Protein AF-A0A075WZA1-F1 (afdb_monomer_lite)

Foldseek 3Di:
DDDQPLLVLLVVLVVCVVVVNVVSNVVSVVVCVVCVVVSVVPDDPVCVVVSVVSVVVSVVSVVVVVVVVVVVVVVVVVVVVVVVD

Sequence (85 aa):
MSISKLKERLIEIELAIKNQDLDKALTIYEEIDQNFEKYVKNIKQEELKSVLNLVEFLEKLLKEKQAELIESKKFLNLKKAYTRF

Structure (mmCIF, N/CA/C/O backbone):
data_AF-A0A075WZA1-F1
#
_entry.id   AF-A0A075WZA1-F1
#
loop_
_atom_site.group_PDB
_atom_site.id
_atom_site.type_symbol
_atom_site.label_atom_id
_atom_site.label_alt_id
_atom_site.label_comp_id
_atom_site.label_asym_id
_atom_site.label_entity_id
_atom_site.label_seq_id
_atom_site.pdbx_PDB_ins_code
_atom_site.Cartn_x
_atom_site.Cartn_y
_atom_site.Cartn_z
_atom_site.occupancy
_atom_site.B_iso_or_equiv
_atom_site.auth_seq_id
_atom_site.auth_comp_id
_atom_site.auth_asym_id
_atom_site.auth_atom_id
_atom_site.pdbx_PDB_model_num
ATOM 1 N N . MET A 1 1 ? -6.494 -3.363 23.332 1.00 36.09 1 MET A N 1
ATOM 2 C CA . MET A 1 1 ? -6.133 -2.113 22.628 1.00 36.09 1 MET A CA 1
ATOM 3 C C . MET A 1 1 ? -6.902 -2.095 21.318 1.00 36.09 1 MET A C 1
ATOM 5 O O . MET A 1 1 ? -6.771 -3.051 20.573 1.00 36.09 1 MET A O 1
ATOM 9 N N . SER A 1 2 ? -7.754 -1.096 21.079 1.00 38.12 2 SER A N 1
ATOM 10 C CA . SER A 1 2 ? -8.492 -0.972 19.813 1.00 38.12 2 SER A CA 1
ATOM 11 C C . SER A 1 2 ? -7.613 -0.211 18.833 1.00 38.12 2 SER A C 1
ATOM 13 O O . SER A 1 2 ? -7.601 1.015 18.871 1.00 38.12 2 SER A O 1
ATOM 15 N N . ILE A 1 3 ? -6.839 -0.926 18.021 1.00 52.34 3 ILE A N 1
ATOM 16 C CA . ILE A 1 3 ? -6.129 -0.321 16.895 1.00 52.34 3 ILE A CA 1
ATOM 17 C C . ILE A 1 3 ? -7.193 0.164 15.904 1.00 52.34 3 ILE A C 1
ATOM 19 O O . ILE A 1 3 ? -8.117 -0.580 15.575 1.00 52.34 3 ILE A O 1
ATOM 23 N N . SER A 1 4 ? -7.117 1.425 15.468 1.00 65.44 4 SER A N 1
ATOM 24 C CA . SER A 1 4 ? -7.984 1.911 14.394 1.00 65.44 4 SER A CA 1
ATOM 25 C C . SER A 1 4 ? -7.904 0.989 13.179 1.00 65.44 4 SER A C 1
ATOM 27 O O . SER A 1 4 ? -6.824 0.707 12.655 1.00 65.44 4 SER A O 1
ATOM 29 N N . LYS A 1 5 ? -9.073 0.578 12.686 1.00 77.06 5 LYS A N 1
ATOM 30 C CA . LYS A 1 5 ? -9.223 -0.284 11.509 1.00 77.06 5 LYS A CA 1
ATOM 31 C C . LYS A 1 5 ? -8.550 0.307 10.261 1.00 77.06 5 LYS A C 1
ATOM 33 O O . LYS A 1 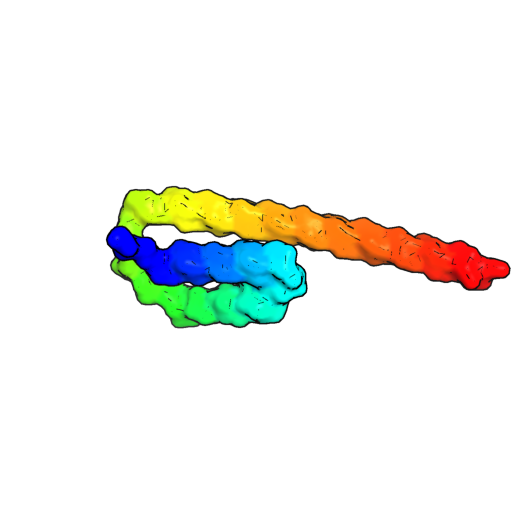5 ? -8.191 -0.442 9.366 1.00 77.06 5 LYS A O 1
ATOM 38 N N . LEU A 1 6 ? -8.344 1.630 10.202 1.00 79.50 6 LEU A N 1
ATOM 39 C CA . LEU A 1 6 ? -7.573 2.273 9.130 1.00 79.50 6 LEU A CA 1
ATOM 40 C C . LEU A 1 6 ? -6.070 2.010 9.272 1.00 79.50 6 LEU A C 1
ATOM 42 O O . LEU A 1 6 ? -5.392 1.729 8.290 1.00 79.50 6 LEU A O 1
ATOM 46 N N . LYS A 1 7 ? -5.548 2.085 10.499 1.00 80.69 7 LYS A N 1
ATOM 47 C CA . LYS A 1 7 ? -4.130 1.858 10.786 1.00 80.69 7 LYS A CA 1
ATOM 48 C C . LYS A 1 7 ? -3.717 0.428 10.436 1.00 80.69 7 LYS A C 1
ATOM 50 O O . LYS A 1 7 ? -2.660 0.243 9.848 1.00 80.69 7 LYS A O 1
ATOM 55 N N . GLU A 1 8 ? -4.560 -0.558 10.742 1.00 84.81 8 GLU A N 1
ATOM 56 C CA . GLU A 1 8 ? -4.353 -1.952 10.317 1.00 84.81 8 GLU A CA 1
ATOM 57 C C . GLU A 1 8 ? -4.247 -2.072 8.796 1.00 84.81 8 GLU A C 1
ATOM 59 O O . GLU A 1 8 ? -3.266 -2.618 8.298 1.00 84.81 8 GLU A O 1
ATOM 64 N N . ARG A 1 9 ? -5.190 -1.487 8.049 1.00 85.62 9 ARG A N 1
ATOM 65 C CA . ARG A 1 9 ? -5.157 -1.529 6.580 1.00 85.62 9 ARG A CA 1
ATOM 66 C C . ARG A 1 9 ? -3.930 -0.837 5.987 1.00 85.62 9 ARG A C 1
ATOM 68 O O . ARG A 1 9 ? -3.351 -1.339 5.033 1.00 85.62 9 ARG A O 1
ATOM 75 N N . LEU A 1 10 ? -3.481 0.273 6.575 1.00 85.69 10 LEU A N 1
ATOM 76 C CA . LEU A 1 10 ? -2.247 0.943 6.148 1.00 85.69 10 LEU A CA 1
ATOM 77 C C . LEU A 1 10 ? -0.998 0.079 6.390 1.00 85.69 10 LEU A C 1
ATOM 79 O O . LEU A 1 10 ? -0.094 0.070 5.559 1.00 85.69 10 LEU A O 1
ATOM 83 N N . ILE A 1 11 ? -0.958 -0.683 7.485 1.00 87.31 11 ILE A N 1
ATOM 84 C CA . ILE A 1 11 ? 0.123 -1.645 7.748 1.00 87.31 11 ILE A CA 1
ATOM 85 C C . ILE A 1 11 ? 0.069 -2.810 6.748 1.00 87.31 11 ILE A C 1
ATOM 87 O O . ILE A 1 11 ? 1.110 -3.269 6.280 1.00 87.31 11 ILE A O 1
ATOM 91 N N . GLU A 1 12 ? -1.126 -3.279 6.376 1.00 88.88 12 GLU A N 1
ATOM 92 C CA . GLU A 1 12 ? -1.279 -4.297 5.327 1.00 88.88 12 GLU A CA 1
ATOM 93 C C . GLU A 1 12 ? -0.743 -3.804 3.974 1.00 88.88 12 GLU A C 1
ATOM 95 O O . GLU A 1 12 ? -0.058 -4.561 3.285 1.00 88.88 12 GLU A O 1
ATOM 100 N N . ILE A 1 13 ? -0.983 -2.534 3.625 1.00 88.56 13 ILE A N 1
ATOM 101 C CA . ILE A 1 13 ? -0.404 -1.896 2.432 1.00 88.56 13 ILE A CA 1
ATOM 102 C C . ILE A 1 13 ? 1.126 -1.856 2.530 1.00 88.56 13 ILE A C 1
ATOM 104 O O . ILE A 1 13 ? 1.811 -2.212 1.572 1.00 88.56 13 ILE A O 1
ATOM 108 N N . GLU A 1 14 ? 1.680 -1.477 3.686 1.00 88.19 14 GLU A N 1
ATOM 109 C CA . GLU A 1 14 ? 3.133 -1.456 3.905 1.00 88.19 14 GLU A CA 1
ATOM 110 C C . GLU A 1 14 ? 3.761 -2.837 3.672 1.00 88.19 14 GLU A C 1
ATOM 112 O O . GLU A 1 14 ? 4.768 -2.966 2.969 1.00 88.19 14 GLU A O 1
ATOM 117 N N . LEU A 1 15 ? 3.149 -3.880 4.237 1.00 89.88 15 LEU A N 1
ATOM 118 C CA . LEU A 1 15 ? 3.583 -5.264 4.066 1.00 89.88 15 LEU A CA 1
ATOM 119 C C . LEU A 1 15 ? 3.478 -5.719 2.609 1.00 89.88 15 LEU A C 1
ATOM 121 O O . LEU A 1 15 ? 4.397 -6.365 2.106 1.00 89.88 15 LEU A O 1
ATOM 125 N N . ALA A 1 16 ? 2.390 -5.371 1.922 1.00 88.62 16 ALA A N 1
ATOM 126 C CA . ALA A 1 16 ? 2.190 -5.707 0.517 1.00 88.62 16 ALA A CA 1
ATOM 127 C C . ALA A 1 16 ? 3.269 -5.066 -0.377 1.00 88.62 16 ALA A C 1
ATOM 129 O O . ALA A 1 16 ? 3.913 -5.766 -1.158 1.00 88.62 16 ALA A O 1
ATOM 130 N N . ILE A 1 17 ? 3.574 -3.777 -0.178 1.00 85.88 17 ILE A N 1
ATOM 131 C CA . ILE A 1 17 ? 4.638 -3.076 -0.918 1.00 85.88 17 ILE A CA 1
ATOM 132 C C . ILE A 1 17 ? 6.013 -3.694 -0.632 1.00 85.88 17 ILE A C 1
ATOM 134 O O . ILE A 1 17 ? 6.800 -3.903 -1.559 1.00 85.88 17 ILE A O 1
ATOM 138 N N . LYS A 1 18 ? 6.315 -4.027 0.631 1.00 85.38 18 LYS A N 1
ATOM 139 C CA . LYS A 1 18 ? 7.575 -4.699 1.002 1.00 85.38 18 LYS A CA 1
ATOM 140 C C . LYS A 1 18 ? 7.733 -6.061 0.326 1.00 85.38 18 LYS A C 1
ATOM 142 O O . LYS A 1 18 ? 8.838 -6.397 -0.092 1.00 85.38 18 LYS A O 1
ATOM 147 N N . ASN A 1 19 ? 6.638 -6.799 0.170 1.00 87.69 19 ASN A N 1
ATOM 148 C CA . ASN A 1 19 ? 6.607 -8.093 -0.511 1.00 87.69 19 ASN A CA 1
ATOM 149 C C . ASN A 1 19 ? 6.525 -7.985 -2.044 1.00 87.69 19 ASN A C 1
ATOM 151 O O . ASN A 1 19 ? 6.408 -9.010 -2.706 1.00 87.69 19 ASN A O 1
ATOM 155 N N . GLN A 1 20 ? 6.599 -6.771 -2.608 1.00 82.94 20 GLN A N 1
ATOM 156 C CA . GLN A 1 20 ? 6.426 -6.491 -4.041 1.00 82.94 20 GLN A CA 1
ATOM 157 C C . GLN A 1 20 ? 5.049 -6.893 -4.603 1.00 82.94 20 GLN A C 1
ATOM 159 O O . GLN A 1 20 ? 4.871 -6.963 -5.817 1.00 82.94 20 GLN A O 1
ATOM 164 N N . ASP A 1 21 ? 4.061 -7.101 -3.734 1.00 88.38 21 ASP A N 1
ATOM 165 C CA . ASP A 1 21 ? 2.684 -7.425 -4.100 1.00 88.38 21 ASP A CA 1
ATOM 166 C C . ASP A 1 21 ? 1.874 -6.126 -4.243 1.00 88.38 21 ASP A C 1
ATOM 168 O O . ASP A 1 21 ? 1.123 -5.708 -3.357 1.00 88.38 21 ASP A O 1
ATOM 172 N N . LEU A 1 22 ? 2.118 -5.420 -5.351 1.00 84.38 22 LEU A N 1
ATOM 173 C CA . LEU A 1 22 ? 1.508 -4.115 -5.613 1.00 84.38 22 LEU A CA 1
ATOM 174 C C . LEU A 1 22 ? 0.010 -4.218 -5.921 1.00 84.38 22 LEU A C 1
ATOM 176 O O . LEU A 1 22 ? -0.730 -3.307 -5.559 1.00 84.38 22 LEU A O 1
ATOM 180 N N . ASP A 1 23 ? -0.447 -5.318 -6.523 1.00 86.12 23 ASP A N 1
ATOM 181 C CA . ASP A 1 23 ? -1.871 -5.556 -6.795 1.00 86.12 23 ASP A CA 1
ATOM 182 C C . ASP A 1 23 ? -2.673 -5.647 -5.492 1.00 86.12 23 ASP A C 1
ATOM 184 O O . ASP A 1 23 ? -3.725 -5.017 -5.338 1.00 86.12 23 ASP A O 1
ATOM 188 N N . LYS A 1 24 ? -2.139 -6.368 -4.499 1.00 88.06 24 LYS A N 1
ATOM 189 C CA . LYS A 1 24 ? -2.747 -6.433 -3.170 1.00 88.06 24 LYS A CA 1
ATOM 190 C C . LYS A 1 24 ? -2.732 -5.076 -2.471 1.00 88.06 24 LYS A C 1
ATOM 192 O O . LYS A 1 24 ? -3.734 -4.698 -1.866 1.00 88.06 24 LYS A O 1
ATOM 197 N N . ALA A 1 25 ? -1.628 -4.334 -2.565 1.00 87.56 25 ALA A N 1
ATOM 198 C CA . ALA A 1 25 ? -1.536 -2.986 -2.003 1.00 87.56 25 ALA A CA 1
ATOM 199 C C . ALA A 1 25 ? -2.590 -2.041 -2.612 1.00 87.56 25 ALA A C 1
ATOM 201 O O . ALA A 1 25 ? -3.242 -1.298 -1.878 1.00 87.56 25 ALA A O 1
ATOM 202 N N . LEU A 1 26 ? -2.790 -2.112 -3.933 1.00 86.81 26 LEU A N 1
ATOM 203 C CA . LEU A 1 26 ? -3.786 -1.325 -4.659 1.00 86.81 26 LEU A CA 1
ATOM 204 C C . LEU A 1 26 ? -5.210 -1.688 -4.228 1.00 86.81 26 LEU A C 1
ATOM 206 O O . LEU A 1 26 ? -5.994 -0.805 -3.903 1.00 86.81 26 LEU A O 1
ATOM 210 N N . THR A 1 27 ? -5.510 -2.985 -4.140 1.00 90.00 27 THR A N 1
ATOM 211 C CA . THR A 1 27 ? -6.832 -3.475 -3.722 1.00 90.00 27 THR A CA 1
ATOM 212 C C . THR A 1 27 ? -7.196 -2.951 -2.331 1.00 90.00 27 THR A C 1
ATOM 214 O O . THR A 1 27 ? -8.296 -2.452 -2.110 1.00 90.00 27 THR A O 1
ATOM 217 N N . ILE A 1 28 ? -6.254 -3.008 -1.384 1.00 88.19 28 ILE A N 1
ATOM 218 C CA . ILE A 1 28 ? -6.485 -2.505 -0.024 1.00 88.19 28 ILE A CA 1
ATOM 219 C C . ILE A 1 28 ? -6.671 -0.982 -0.033 1.00 88.19 28 ILE A C 1
ATOM 221 O O . ILE A 1 28 ? -7.514 -0.464 0.696 1.00 88.19 28 ILE A O 1
ATOM 225 N N . TYR A 1 29 ? -5.911 -0.256 -0.855 1.00 86.56 29 TYR A N 1
ATOM 226 C CA . TYR A 1 29 ? -6.080 1.187 -1.003 1.00 86.56 29 TYR A CA 1
ATOM 227 C C . TYR A 1 29 ? -7.473 1.549 -1.540 1.00 86.56 29 TYR A C 1
ATOM 229 O O . TYR A 1 29 ? -8.136 2.415 -0.973 1.00 86.56 29 TYR A O 1
ATOM 237 N N . GLU A 1 30 ? -7.954 0.850 -2.567 1.00 88.25 30 GLU A N 1
ATOM 238 C CA . GLU A 1 30 ? -9.300 1.046 -3.116 1.00 88.25 30 GLU A CA 1
ATOM 239 C C . GLU A 1 30 ? -10.393 0.731 -2.083 1.00 88.25 30 GLU A C 1
ATOM 241 O O . GLU A 1 30 ? -11.363 1.479 -1.955 1.00 88.25 30 GLU A O 1
ATOM 246 N N . GLU A 1 31 ? -10.225 -0.327 -1.282 1.00 87.81 31 GLU A N 1
ATOM 247 C CA . GLU A 1 31 ? -11.138 -0.641 -0.174 1.00 87.81 31 GLU A CA 1
ATOM 248 C C . GLU A 1 31 ? -11.187 0.475 0.882 1.00 87.81 31 GLU A C 1
ATOM 250 O O . GLU A 1 31 ? -12.259 0.759 1.440 1.00 87.81 31 GLU A O 1
ATOM 255 N N . ILE A 1 32 ? -10.035 1.094 1.175 1.00 86.44 32 ILE A N 1
ATOM 256 C CA . ILE A 1 32 ? -9.937 2.243 2.080 1.00 86.44 32 ILE A CA 1
ATOM 257 C C . ILE A 1 32 ? -10.670 3.440 1.486 1.00 86.44 32 ILE A C 1
ATOM 259 O O . ILE A 1 32 ? -11.468 4.049 2.197 1.00 86.44 32 ILE A O 1
ATOM 263 N N . ASP A 1 33 ? -10.423 3.761 0.217 1.00 85.56 33 ASP A N 1
ATOM 264 C CA . ASP A 1 33 ? -11.005 4.918 -0.465 1.00 85.56 33 ASP A CA 1
ATOM 265 C C . ASP A 1 33 ? -12.539 4.816 -0.525 1.00 85.56 33 ASP A C 1
ATOM 267 O O . ASP A 1 33 ? -13.258 5.720 -0.093 1.00 85.56 33 ASP A O 1
ATO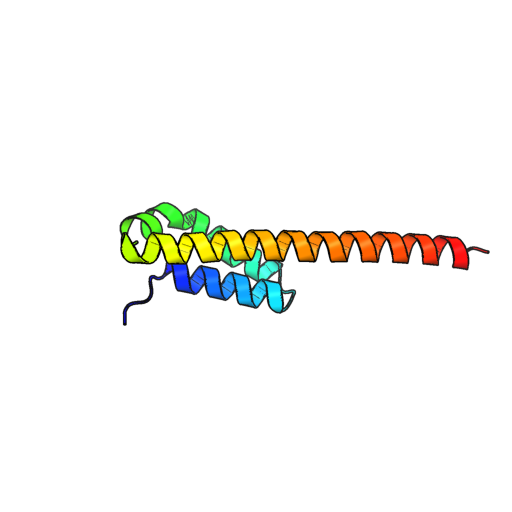M 271 N N . GLN A 1 34 ? -13.063 3.640 -0.886 1.00 87.25 34 GLN A N 1
ATOM 272 C CA . GLN A 1 34 ? -14.506 3.367 -0.900 1.00 87.25 34 GLN A CA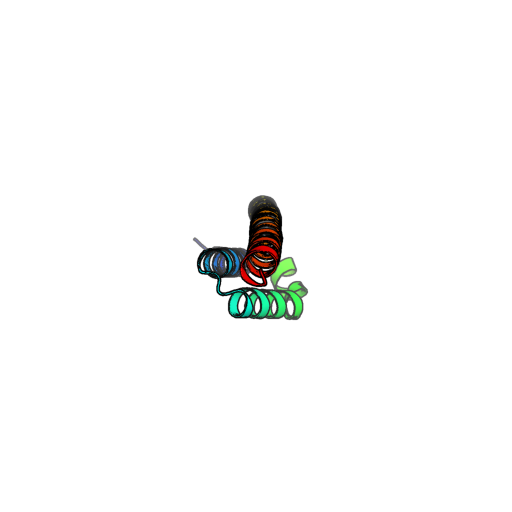 1
ATOM 273 C C . GLN A 1 34 ? -15.172 3.489 0.478 1.00 87.25 34 GLN A C 1
ATOM 275 O O . GLN A 1 34 ? -16.364 3.787 0.576 1.00 87.25 34 GLN A O 1
ATOM 280 N N . ASN A 1 35 ? -14.433 3.242 1.562 1.00 85.50 35 ASN A N 1
ATOM 281 C CA . ASN A 1 35 ? -14.948 3.307 2.931 1.00 85.50 35 ASN A CA 1
ATOM 282 C C . ASN A 1 35 ? -14.372 4.485 3.730 1.00 85.50 35 ASN A C 1
ATOM 284 O O . ASN A 1 35 ? -14.504 4.510 4.960 1.00 85.50 35 ASN A O 1
ATOM 288 N N . PHE A 1 36 ? -13.769 5.472 3.062 1.00 80.25 36 PHE A N 1
ATOM 289 C CA . PHE A 1 36 ? -12.983 6.525 3.704 1.00 80.25 36 PHE A CA 1
ATOM 290 C C . PHE A 1 36 ? -13.793 7.296 4.752 1.00 80.25 36 PHE A C 1
ATOM 292 O O . PHE A 1 36 ? -13.341 7.486 5.881 1.00 80.25 36 PHE A O 1
ATOM 299 N N . GLU A 1 37 ? -15.053 7.621 4.452 1.00 78.50 37 GLU A N 1
ATOM 300 C CA . GLU A 1 37 ? -15.950 8.298 5.396 1.00 78.50 37 GLU A CA 1
ATOM 301 C C . GLU A 1 37 ? -16.170 7.524 6.706 1.00 78.50 37 GLU A C 1
ATOM 303 O O . GLU A 1 37 ? -16.290 8.125 7.778 1.00 78.50 37 GLU A O 1
ATOM 308 N N . LYS A 1 38 ? -16.217 6.186 6.653 1.00 80.19 38 LYS A N 1
ATOM 309 C CA . LYS A 1 38 ? -16.365 5.343 7.852 1.00 80.19 38 LYS A CA 1
ATOM 310 C C . LYS A 1 38 ? -15.085 5.320 8.676 1.00 80.19 38 LYS A C 1
ATOM 312 O O . LYS A 1 38 ? -15.155 5.217 9.901 1.00 80.19 38 LYS A O 1
ATOM 317 N N . TYR A 1 39 ? -13.930 5.405 8.025 1.00 76.00 39 TYR A N 1
ATOM 318 C CA . TYR A 1 39 ? -12.640 5.461 8.703 1.00 76.00 39 TYR A CA 1
ATOM 319 C C . TYR A 1 39 ? -12.417 6.815 9.377 1.00 76.00 39 TYR A C 1
ATOM 321 O O . TYR A 1 39 ? -12.029 6.848 10.543 1.00 76.00 39 TYR A O 1
ATOM 329 N N . VAL A 1 40 ? -12.752 7.916 8.699 1.00 74.06 40 VAL A N 1
ATOM 330 C CA . VAL A 1 40 ? -12.633 9.278 9.245 1.00 74.06 40 VAL A CA 1
ATOM 331 C C . VAL A 1 40 ? -13.518 9.461 10.480 1.00 74.06 40 VAL A C 1
ATOM 333 O O . VAL A 1 40 ? -13.057 9.993 11.486 1.00 74.06 40 VAL A O 1
ATOM 336 N N . LYS A 1 41 ? -14.758 8.953 10.457 1.00 76.94 41 LYS A N 1
ATOM 337 C CA . LYS A 1 41 ? -15.684 9.042 11.604 1.00 76.94 41 LYS A CA 1
ATOM 338 C C . LYS A 1 41 ? -15.225 8.259 12.839 1.00 76.94 41 LYS A C 1
ATOM 340 O O . LYS A 1 41 ? -15.631 8.597 13.945 1.00 76.94 41 LYS A O 1
ATOM 345 N N . ASN A 1 42 ? -14.405 7.224 12.659 1.00 73.75 42 ASN A N 1
ATOM 346 C CA . ASN A 1 42 ? -13.928 6.361 13.743 1.00 73.75 42 ASN A CA 1
ATOM 347 C C . ASN A 1 42 ? -12.509 6.700 14.219 1.00 73.75 42 ASN A C 1
ATOM 349 O O . ASN A 1 42 ? -12.029 6.090 15.175 1.00 73.75 42 ASN A O 1
ATOM 353 N N . ILE A 1 43 ? -11.824 7.643 13.565 1.00 73.06 43 ILE A N 1
ATOM 354 C CA . ILE A 1 43 ? -10.460 8.013 13.925 1.00 73.06 43 ILE A CA 1
ATOM 355 C C . ILE A 1 43 ? -10.456 8.922 15.151 1.00 73.06 43 ILE A C 1
ATOM 357 O O . ILE A 1 43 ? -11.096 9.973 15.187 1.00 73.06 43 ILE A O 1
ATOM 361 N N . LYS A 1 44 ? -9.688 8.524 16.168 1.00 78.25 44 LYS A N 1
ATOM 362 C CA . LYS A 1 44 ? -9.387 9.395 17.303 1.00 78.25 44 LYS A CA 1
ATOM 363 C C . LYS A 1 44 ? -8.297 10.385 16.913 1.00 78.25 44 LYS A C 1
ATOM 365 O O . LYS A 1 44 ? -7.355 10.042 16.201 1.00 78.25 44 LYS A O 1
ATOM 370 N N . GLN A 1 45 ? -8.380 11.598 17.449 1.00 75.88 45 GLN A N 1
ATOM 371 C CA . GLN A 1 45 ? -7.414 12.670 17.185 1.00 75.88 45 GLN A CA 1
ATOM 372 C C . GLN A 1 45 ? -5.968 12.261 17.540 1.00 75.88 45 GLN A C 1
ATOM 374 O O . GLN A 1 45 ? -5.025 12.627 16.843 1.00 75.88 45 GLN A O 1
ATOM 379 N N . GLU A 1 46 ? -5.807 11.426 18.571 1.00 76.81 46 GLU A N 1
ATOM 380 C CA . GLU A 1 46 ? -4.526 10.849 19.004 1.00 76.81 46 GLU A CA 1
ATOM 381 C C . GLU A 1 46 ? -3.923 9.869 17.977 1.00 76.81 46 GLU A C 1
ATOM 383 O O . GLU A 1 46 ? -2.705 9.788 17.815 1.00 76.81 46 GLU A O 1
ATOM 388 N N . GLU A 1 47 ? -4.762 9.144 17.233 1.00 74.44 47 GLU A N 1
ATOM 389 C CA . GLU A 1 47 ? -4.324 8.186 16.210 1.00 74.44 47 GLU A CA 1
ATOM 390 C C . GLU A 1 47 ? -4.034 8.858 14.867 1.00 74.44 47 GLU A C 1
ATOM 392 O O . GLU A 1 47 ? -3.260 8.332 14.068 1.00 74.44 47 GLU A O 1
ATOM 397 N N . LEU A 1 48 ? -4.596 10.044 14.638 1.00 79.38 48 LEU A N 1
ATOM 398 C CA . LEU A 1 48 ? -4.499 10.792 13.385 1.00 79.38 48 LEU A CA 1
ATOM 399 C C . LEU A 1 48 ? -3.042 11.106 13.019 1.00 79.38 48 LEU A C 1
ATOM 401 O O . LEU A 1 48 ? -2.632 10.905 11.880 1.00 79.38 48 LEU A O 1
ATOM 405 N N . LYS A 1 49 ? -2.221 11.480 14.009 1.00 82.31 49 LYS A N 1
ATOM 406 C CA . LYS A 1 49 ? -0.777 11.702 13.818 1.00 82.31 49 LYS A CA 1
ATOM 407 C C . LYS A 1 49 ? -0.037 10.417 13.432 1.00 82.31 49 LYS A C 1
ATOM 409 O O . LYS A 1 49 ? 0.871 10.441 12.612 1.00 82.31 49 LYS A O 1
ATOM 414 N N . SER A 1 50 ? -0.444 9.286 14.009 1.00 82.06 50 SER A N 1
ATOM 415 C CA . SER A 1 50 ? 0.156 7.979 13.711 1.00 82.06 50 SER A CA 1
ATOM 416 C C . SER A 1 50 ? -0.177 7.523 12.291 1.00 82.06 50 SER A C 1
ATOM 418 O O . SER A 1 50 ? 0.677 6.983 11.596 1.00 82.06 50 SER A O 1
ATOM 420 N N . VAL A 1 51 ? -1.425 7.744 11.878 1.00 83.00 51 VAL A N 1
ATOM 421 C CA . VAL A 1 51 ? -1.929 7.457 10.533 1.00 83.00 51 VAL A CA 1
ATOM 422 C C 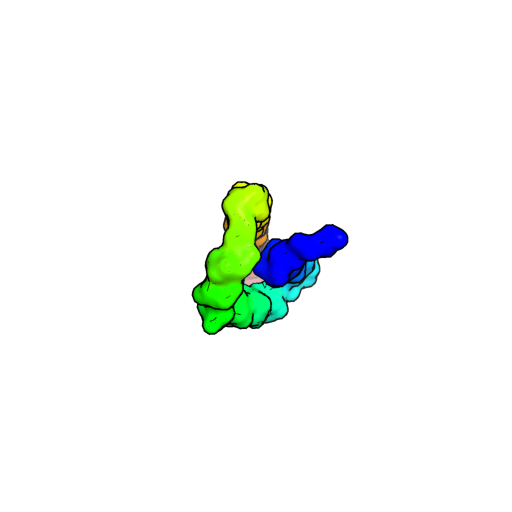. VAL A 1 51 ? -1.226 8.336 9.503 1.00 83.00 51 VAL A C 1
ATOM 424 O O . VAL A 1 51 ? -0.754 7.813 8.501 1.00 83.00 51 VAL A O 1
ATOM 427 N N . LEU A 1 52 ? -1.087 9.636 9.775 1.00 84.62 52 LEU A N 1
ATOM 428 C CA . LEU A 1 52 ? -0.392 10.568 8.888 1.00 84.62 52 LEU A CA 1
ATOM 429 C C . LEU A 1 52 ? 1.065 10.143 8.656 1.00 84.62 52 LEU A C 1
ATOM 431 O O . LEU A 1 52 ? 1.486 10.014 7.512 1.00 84.62 52 LEU A O 1
ATOM 435 N N . ASN A 1 53 ? 1.795 9.821 9.729 1.00 87.12 53 ASN A N 1
ATOM 436 C CA . ASN A 1 53 ? 3.172 9.334 9.624 1.00 87.12 53 ASN A CA 1
ATOM 437 C C . ASN A 1 53 ? 3.278 8.047 8.784 1.00 87.12 53 ASN A C 1
ATOM 439 O O . ASN A 1 53 ? 4.242 7.869 8.044 1.00 87.12 53 ASN A O 1
ATOM 443 N N . LEU A 1 54 ? 2.303 7.139 8.907 1.00 86.19 54 LEU A N 1
ATOM 444 C CA . LEU A 1 54 ? 2.240 5.909 8.110 1.00 86.19 54 LEU A CA 1
ATOM 445 C C . LEU A 1 54 ? 2.019 6.213 6.626 1.00 86.19 54 LEU A C 1
ATOM 447 O O . LEU A 1 54 ? 2.698 5.640 5.781 1.00 86.19 54 LEU A O 1
ATOM 451 N N . VAL A 1 55 ? 1.113 7.137 6.308 1.00 86.38 55 VAL A N 1
ATOM 452 C CA . VAL A 1 55 ? 0.863 7.570 4.927 1.00 86.38 55 VAL A CA 1
ATOM 453 C C . VAL A 1 55 ? 2.111 8.214 4.320 1.00 86.38 55 VAL A C 1
ATOM 455 O O . VAL A 1 55 ? 2.511 7.834 3.223 1.00 86.38 55 VAL A O 1
ATOM 458 N N . GLU A 1 56 ? 2.777 9.116 5.045 1.00 87.94 56 GLU A N 1
ATOM 459 C CA . GLU A 1 56 ? 4.030 9.734 4.588 1.00 87.94 56 GLU A CA 1
ATOM 460 C C 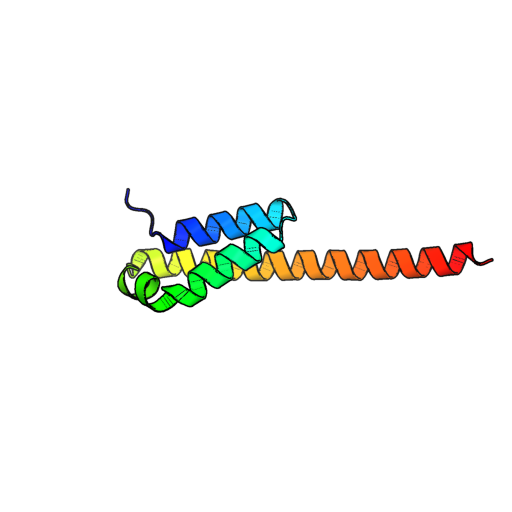. GLU A 1 56 ? 5.132 8.691 4.354 1.00 87.94 56 GLU A C 1
ATOM 462 O O . GLU A 1 56 ? 5.870 8.754 3.366 1.00 87.94 56 GLU A O 1
ATOM 467 N N . PHE A 1 57 ? 5.232 7.696 5.240 1.00 88.50 57 PHE A N 1
ATOM 468 C CA . PHE A 1 57 ? 6.182 6.598 5.088 1.00 88.50 57 PHE A CA 1
ATOM 469 C C . PHE A 1 57 ? 5.896 5.758 3.838 1.00 88.50 57 PHE A C 1
ATOM 471 O O . PHE A 1 57 ? 6.815 5.471 3.070 1.00 88.50 57 PHE A O 1
ATOM 478 N N . LEU A 1 58 ? 4.630 5.402 3.603 1.00 87.06 5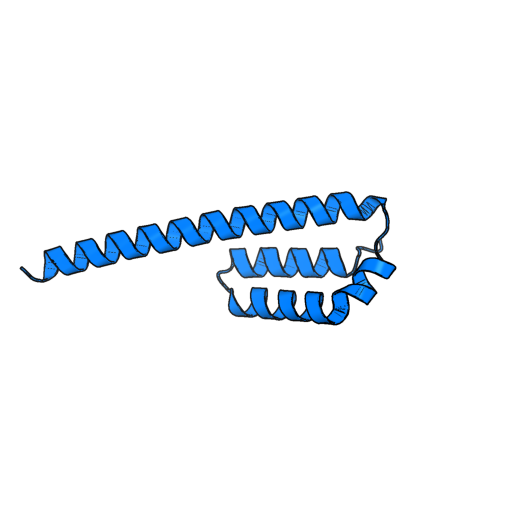8 LEU A N 1
ATOM 479 C CA . LEU A 1 58 ? 4.204 4.665 2.413 1.00 87.06 58 LEU A CA 1
ATOM 480 C C . LEU A 1 58 ? 4.505 5.441 1.129 1.00 87.06 58 LEU A C 1
ATOM 482 O O . LEU A 1 58 ? 5.005 4.864 0.163 1.00 87.06 58 LEU A O 1
ATOM 486 N N . GLU A 1 59 ? 4.261 6.751 1.122 1.00 87.62 59 GLU A N 1
ATOM 487 C CA . GLU A 1 59 ? 4.547 7.603 -0.031 1.00 87.62 59 GLU A CA 1
ATOM 488 C C . GLU A 1 59 ? 6.049 7.638 -0.347 1.00 87.62 59 GLU A C 1
ATOM 490 O O . GLU A 1 59 ? 6.458 7.537 -1.508 1.00 87.62 59 GLU A O 1
ATOM 495 N N . LYS A 1 60 ? 6.892 7.724 0.689 1.00 89.38 60 LYS A N 1
ATOM 496 C CA . LYS A 1 60 ? 8.347 7.655 0.532 1.00 89.38 60 LYS A CA 1
ATOM 497 C C . LYS A 1 60 ? 8.796 6.290 0.002 1.00 89.38 60 LYS A C 1
ATOM 499 O O . LYS A 1 60 ? 9.581 6.242 -0.944 1.00 89.38 60 LYS A O 1
ATOM 504 N N . LEU A 1 61 ? 8.261 5.203 0.558 1.00 86.81 61 LEU A N 1
ATOM 505 C CA . LEU A 1 61 ? 8.577 3.835 0.144 1.00 86.81 61 LEU A CA 1
ATOM 506 C C . LEU A 1 61 ? 8.216 3.592 -1.332 1.00 86.81 61 LEU A C 1
ATOM 508 O O . LEU A 1 61 ? 8.992 2.992 -2.076 1.00 86.81 61 LEU A O 1
ATOM 512 N N . LEU A 1 62 ? 7.065 4.099 -1.782 1.00 84.62 62 LEU A N 1
ATOM 513 C CA . LEU A 1 62 ? 6.642 4.006 -3.180 1.00 84.62 62 LEU A CA 1
ATOM 514 C C . LEU A 1 62 ? 7.563 4.793 -4.119 1.00 84.62 62 LEU A C 1
ATOM 516 O O . LEU A 1 62 ? 7.925 4.281 -5.179 1.00 84.62 62 LEU A O 1
ATOM 520 N N . LYS A 1 63 ? 7.990 6.002 -3.731 1.00 87.00 63 LYS A N 1
ATOM 521 C CA . LYS A 1 63 ? 8.949 6.801 -4.517 1.00 87.00 63 LYS A CA 1
ATOM 522 C C . LYS A 1 63 ? 10.295 6.091 -4.660 1.00 87.00 63 LYS A C 1
ATOM 524 O O . LYS A 1 63 ? 10.853 6.067 -5.756 1.00 87.00 63 LYS A O 1
ATOM 529 N N . GLU A 1 64 ? 10.791 5.479 -3.586 1.00 86.31 64 GLU A N 1
ATOM 530 C CA . GLU A 1 64 ? 12.019 4.674 -3.617 1.00 86.31 64 GLU A CA 1
ATOM 531 C C . GLU A 1 64 ? 11.872 3.477 -4.572 1.00 86.31 64 GLU A C 1
ATOM 533 O O . GLU A 1 64 ? 12.697 3.298 -5.470 1.00 86.31 64 GLU A O 1
ATOM 538 N N . LYS A 1 65 ? 10.771 2.719 -4.475 1.00 82.50 65 LYS A N 1
ATOM 539 C CA . LYS A 1 65 ? 10.497 1.584 -5.376 1.00 82.50 65 LYS A CA 1
ATOM 540 C C . LYS A 1 65 ? 10.354 2.001 -6.838 1.00 82.50 65 LYS A C 1
ATOM 542 O O . LYS A 1 65 ? 10.824 1.302 -7.737 1.00 82.50 65 LYS A O 1
ATOM 547 N N . GLN A 1 66 ? 9.737 3.150 -7.095 1.00 84.81 66 GLN A N 1
ATOM 548 C CA . GLN A 1 66 ? 9.625 3.704 -8.439 1.00 84.81 66 GLN A CA 1
ATOM 549 C C . GLN A 1 66 ? 11.002 4.069 -9.014 1.00 84.81 66 GLN A C 1
ATOM 551 O O . GLN A 1 66 ? 11.271 3.784 -10.184 1.00 84.81 66 GLN A O 1
ATOM 556 N N . ALA A 1 67 ? 11.882 4.666 -8.205 1.00 84.00 67 ALA A N 1
ATOM 557 C CA . ALA A 1 67 ? 13.244 4.996 -8.615 1.00 84.00 67 ALA A CA 1
ATOM 558 C C . ALA A 1 67 ? 14.058 3.734 -8.958 1.00 84.00 67 ALA A C 1
ATOM 560 O O . ALA A 1 67 ? 14.651 3.681 -10.039 1.00 84.00 67 ALA A O 1
ATOM 561 N N . GLU A 1 68 ? 14.000 2.695 -8.114 1.00 83.62 68 GLU A N 1
ATOM 562 C CA . GLU A 1 68 ? 14.638 1.387 -8.358 1.00 83.62 68 GLU A CA 1
ATOM 563 C C . GLU A 1 68 ? 14.174 0.755 -9.685 1.00 83.62 68 GLU A C 1
ATOM 565 O O . GLU A 1 68 ? 14.982 0.251 -10.474 1.00 83.62 68 GLU A O 1
ATOM 570 N N . LEU A 1 69 ? 12.868 0.811 -9.975 1.00 81.81 69 LEU A N 1
ATOM 571 C CA . LEU A 1 69 ? 12.290 0.306 -11.226 1.00 81.81 69 LEU A CA 1
ATOM 572 C C . LEU A 1 69 ? 12.790 1.072 -12.456 1.00 81.81 69 LEU A C 1
ATOM 574 O O . LEU A 1 69 ? 13.118 0.466 -13.482 1.00 81.81 69 LEU A O 1
ATOM 578 N N . ILE A 1 70 ? 12.856 2.403 -12.373 1.00 81.81 70 ILE A N 1
ATOM 579 C CA . ILE A 1 70 ? 13.355 3.250 -13.464 1.00 81.81 70 ILE A CA 1
ATOM 580 C C . ILE A 1 70 ? 14.833 2.955 -13.734 1.00 81.81 70 ILE A C 1
ATOM 582 O O . ILE A 1 70 ? 15.230 2.825 -14.896 1.00 81.81 70 ILE A O 1
ATOM 586 N N . GLU A 1 71 ? 15.643 2.834 -12.685 1.00 80.06 71 GLU A N 1
ATOM 587 C CA . GLU A 1 71 ? 17.069 2.532 -12.794 1.00 80.06 71 GLU A CA 1
ATOM 588 C C . GLU A 1 71 ? 17.304 1.144 -13.402 1.00 80.06 71 GLU A C 1
ATOM 590 O O . GLU A 1 71 ? 18.041 1.006 -14.383 1.00 80.06 71 GLU A O 1
ATOM 595 N N . SER A 1 72 ? 16.566 0.139 -12.928 1.00 76.50 72 SER A N 1
ATOM 596 C CA . SER A 1 72 ? 16.593 -1.221 -13.476 1.00 76.50 72 SER A CA 1
ATOM 597 C C . SER A 1 72 ? 16.219 -1.247 -14.962 1.00 76.50 72 SER A C 1
ATOM 599 O O . SER A 1 72 ? 16.870 -1.916 -15.769 1.00 76.50 72 SER A O 1
ATOM 601 N N . LYS A 1 73 ? 15.209 -0.465 -15.367 1.00 81.19 73 LYS A N 1
ATOM 602 C CA . LYS A 1 73 ? 14.790 -0.344 -16.772 1.00 81.19 73 LYS A CA 1
ATOM 603 C C . LYS A 1 73 ? 15.856 0.331 -17.638 1.00 81.19 73 LYS A C 1
ATOM 605 O O . LYS A 1 73 ? 16.088 -0.111 -18.765 1.00 81.19 73 LYS A O 1
ATOM 610 N N . LYS A 1 74 ? 16.529 1.371 -17.127 1.00 77.44 74 LYS A N 1
ATOM 611 C CA . LYS A 1 74 ? 17.662 2.019 -17.813 1.00 77.44 74 LYS A CA 1
ATOM 612 C C . LYS A 1 74 ? 18.811 1.035 -18.022 1.00 77.44 74 LYS A C 1
ATOM 614 O O . LYS A 1 74 ? 19.307 0.921 -19.142 1.00 77.44 74 LYS A O 1
ATOM 619 N N . PHE A 1 75 ? 19.177 0.280 -16.987 1.00 75.56 75 PHE A N 1
ATOM 620 C CA . PHE A 1 75 ? 20.232 -0.729 -17.071 1.00 75.56 75 PHE A CA 1
ATOM 621 C C . PHE A 1 75 ? 19.889 -1.844 -18.069 1.00 75.56 75 PHE A C 1
ATOM 623 O O . PHE A 1 75 ? 20.712 -2.206 -18.910 1.00 75.56 75 PHE A O 1
ATOM 630 N N . LEU A 1 76 ? 18.648 -2.343 -18.048 1.00 75.75 76 LEU A N 1
ATOM 631 C CA . LEU A 1 76 ? 18.174 -3.353 -18.998 1.00 75.75 76 LEU A CA 1
ATOM 632 C C . LEU A 1 76 ? 18.246 -2.853 -20.451 1.00 75.75 76 LEU A C 1
ATOM 634 O O . LEU A 1 76 ? 18.669 -3.592 -21.342 1.00 75.75 76 LEU A O 1
ATOM 638 N N . ASN A 1 77 ? 17.848 -1.602 -20.694 1.00 75.31 77 ASN A N 1
ATOM 639 C CA . ASN A 1 77 ? 17.910 -0.987 -22.020 1.00 75.31 77 ASN A CA 1
ATOM 640 C C . ASN A 1 77 ? 19.352 -0.816 -22.509 1.00 75.31 77 ASN A C 1
ATOM 642 O O . ASN A 1 77 ? 19.633 -1.126 -23.665 1.00 75.31 77 ASN A O 1
ATOM 646 N N . LEU A 1 78 ? 20.267 -0.394 -21.630 1.00 75.38 78 LEU A N 1
ATOM 647 C CA . LEU A 1 78 ? 21.697 -0.334 -21.941 1.00 75.38 78 LEU A CA 1
ATOM 648 C C . LEU A 1 78 ? 22.236 -1.725 -22.290 1.00 75.38 78 LEU A C 1
ATOM 650 O O . LEU A 1 78 ? 22.831 -1.900 -23.349 1.00 75.38 78 LEU A O 1
ATOM 654 N N . LYS A 1 79 ? 21.955 -2.745 -21.471 1.00 72.50 79 LYS A N 1
ATOM 655 C CA . LYS A 1 79 ? 22.400 -4.123 -21.726 1.00 72.50 79 LYS A CA 1
ATOM 656 C C . LYS A 1 79 ? 21.917 -4.646 -23.082 1.00 72.50 79 LYS A C 1
ATOM 658 O O . LYS A 1 79 ? 22.717 -5.216 -23.818 1.00 72.50 79 LYS A O 1
ATOM 663 N N . LYS A 1 80 ? 20.648 -4.405 -23.441 1.00 73.50 80 LYS A N 1
ATOM 664 C CA . LYS A 1 80 ? 20.079 -4.768 -24.756 1.00 73.50 80 LYS A CA 1
ATOM 665 C C . LYS A 1 80 ? 20.758 -4.051 -25.926 1.00 73.50 80 LYS A C 1
ATOM 667 O O . LYS A 1 80 ? 20.854 -4.634 -27.000 1.00 73.50 80 LYS A O 1
ATOM 672 N N . ALA A 1 81 ? 21.208 -2.811 -25.737 1.00 69.75 81 ALA A N 1
ATOM 673 C CA . ALA A 1 81 ? 21.951 -2.081 -26.761 1.00 69.75 81 ALA A CA 1
ATOM 674 C C . ALA A 1 81 ? 23.344 -2.692 -26.993 1.00 69.75 81 ALA A C 1
ATOM 676 O O . ALA A 1 81 ? 23.757 -2.834 -28.138 1.00 69.75 81 ALA A O 1
ATOM 677 N N . TYR A 1 82 ? 24.021 -3.130 -25.926 1.00 64.06 82 TYR A N 1
ATOM 678 C CA . TYR A 1 82 ? 25.345 -3.758 -26.009 1.00 64.06 82 TYR A CA 1
ATOM 679 C C . TYR A 1 82 ? 25.334 -5.217 -26.493 1.00 64.06 82 TYR A C 1
ATOM 681 O O . TYR A 1 82 ? 26.334 -5.662 -27.033 1.00 64.06 82 TYR A O 1
ATOM 689 N N . THR A 1 83 ? 24.234 -5.966 -26.333 1.00 62.59 83 THR A N 1
ATOM 690 C CA . THR A 1 83 ? 24.119 -7.365 -26.826 1.00 62.59 83 THR A CA 1
ATOM 691 C C . THR A 1 83 ? 23.604 -7.484 -28.264 1.00 62.59 83 THR A C 1
ATOM 693 O O . THR A 1 83 ? 23.472 -8.593 -28.773 1.00 62.59 83 THR A O 1
ATOM 696 N N . ARG A 1 84 ? 23.261 -6.364 -28.914 1.00 58.44 84 ARG A N 1
ATOM 697 C CA . ARG A 1 84 ? 22.879 -6.316 -30.338 1.00 58.44 84 ARG A CA 1
ATOM 698 C C . ARG A 1 84 ? 24.069 -6.087 -31.282 1.00 58.44 84 ARG A C 1
ATOM 700 O O . ARG A 1 84 ? 23.850 -6.041 -32.490 1.00 58.44 84 ARG A O 1
ATOM 707 N N . PHE A 1 85 ? 25.273 -5.946 -30.734 1.00 50.66 85 PHE A N 1
ATOM 708 C CA . PHE A 1 85 ? 26.552 -5.997 -31.444 1.00 50.66 85 PHE A CA 1
ATOM 709 C C . PHE A 1 85 ? 27.229 -7.335 -31.157 1.00 50.66 85 PHE A C 1
ATOM 711 O O . PHE A 1 85 ? 27.943 -7.817 -32.061 1.00 50.66 85 PHE A O 1
#

Secondary structure (DSSP, 8-state):
----HHHHHHHHHHHHHHTT-HHHHHHHHHHHHHTHHHHHHH--HHHHHHHHHHHHHHHHHHHHHHHHHHHHHHHHHHHHHHTT-

pLDDT: mean 80.09, std 10.43, range [36.09, 90.0]

Organism: NCBI:txid289377

Radius of gyration: 17.76 Å; chains: 1; bounding box: 43×21×54 Å